Protein AF-A0A940ZT70-F1 (afdb_monomer)

Radius of gyration: 26.66 Å; Cα contacts (8 Å, |Δi|>4): 117; chains: 1; bounding box: 67×25×66 Å

Secondary structure (DSSP, 8-state):
-EE-TTT--EE-TT-SB-TTT-PBP-SBPPHHHHHHHHHHHHHHHHHHHHHHSTT---HHHHHHHHHHHHHHHHHHHHHHHTTTT--HHHHHHHHHHHHHHHHHHHHHH-HHHHHHHHHHHHTTS---THHHHHHHHHHHHHHHHHHHHHHHHHHHHHHHHHHT--

Foldseek 3Di:
DFAAPPPRDDDDPPDQADPVPRHGTDDDDDPVRVVVVVVVVVVVVVVVVLVVPLLRQDPVLLVLLVLLVVLLVLLVVLCVVCVPPDDPVRVVVSVVLSVVSNVLSCCRNCVVVVVVVVVVVCVVDDDDPVVVVVSSVVSVVSVVSSVVSSVVSVVVSVVSVVVVVD

Mean predicted aligned error: 11.22 Å

Sequence (166 aa):
MKKCIQCGAIMENENETCLECGTKLGPALTEEEVQHLKKAFLERATKVEEKADFFYVSKQDKIVSVLLLCGVVMHMLLLYTIKQVETENYRLLVYIIMIWMTVEAFNVVNPKITWKIYQMRFSLKPTEPKELHAAEIALHLRRGIAFVTLFAGGSFLIFRVLHLFI

Nearest PDB structures (foldseek):
  3lg7-assembly1_C  TM=3.821E-01  e=2.148E+00  synthetic construct

pLDDT: mean 83.66, std 11.22, range [54.47, 98.06]

Solvent-accessible surface area (backbone atoms only — not comparable to full-atom values): 9357 Å² total; per-residue (Å²): 77,22,49,29,86,88,79,61,53,76,43,58,67,88,53,59,49,32,91,89,75,68,44,72,43,56,70,67,52,51,71,66,56,50,50,52,50,50,50,55,49,50,55,50,51,50,55,51,51,52,65,65,37,89,67,53,68,50,75,64,44,53,51,52,24,51,52,25,50,52,50,36,54,51,52,51,52,49,52,67,76,44,67,84,80,61,52,72,70,56,51,51,52,51,52,52,52,36,52,52,36,48,51,40,24,47,42,50,73,36,41,67,56,51,47,51,56,51,46,67,71,44,72,85,55,89,85,54,83,72,53,62,61,51,52,56,53,52,54,55,47,49,55,50,51,41,52,52,48,44,54,53,51,50,51,52,49,51,51,55,57,54,62,71,78,107

Structure (mmCIF, N/CA/C/O backbone):
data_AF-A0A940ZT70-F1
#
_entry.id   AF-A0A940ZT70-F1
#
loop_
_atom_site.group_PDB
_atom_site.id
_atom_site.type_symbol
_atom_site.label_atom_id
_atom_site.label_alt_id
_atom_site.label_comp_id
_atom_site.label_asym_id
_atom_site.label_entity_id
_atom_site.label_seq_id
_atom_site.pdbx_PDB_ins_code
_atom_site.Cartn_x
_atom_site.Cartn_y
_atom_site.Cartn_z
_atom_site.occupancy
_atom_site.B_iso_or_equiv
_atom_site.auth_seq_id
_atom_site.auth_comp_id
_atom_site.auth_asym_id
_atom_site.auth_atom_id
_atom_site.pdbx_PDB_model_num
ATOM 1 N N . MET A 1 1 ? -33.445 -2.301 29.622 1.00 81.69 1 MET A N 1
ATOM 2 C CA . MET A 1 1 ? -33.310 -1.052 28.841 1.00 81.69 1 MET A CA 1
ATOM 3 C C . MET A 1 1 ? -34.605 -0.832 28.078 1.00 81.69 1 MET A C 1
ATOM 5 O O . MET A 1 1 ? -35.263 -1.814 27.750 1.00 81.69 1 MET A O 1
ATOM 9 N N . LYS A 1 2 ? -34.965 0.412 27.766 1.00 82.94 2 LYS A N 1
ATOM 10 C CA . LYS A 1 2 ? -36.122 0.756 26.926 1.00 82.94 2 LYS A CA 1
ATOM 11 C C . LYS A 1 2 ? -35.641 1.472 25.668 1.00 82.94 2 LYS A C 1
ATOM 13 O O . LYS A 1 2 ? -34.690 2.248 25.730 1.00 82.94 2 LYS A O 1
ATOM 18 N N . LYS A 1 3 ? -36.300 1.230 24.535 1.00 82.38 3 LYS A N 1
ATOM 19 C CA . LYS A 1 3 ? -36.050 1.949 23.279 1.00 82.38 3 LYS A CA 1
ATOM 20 C C . LYS A 1 3 ? -37.206 2.904 23.000 1.00 82.38 3 LYS A C 1
ATOM 22 O O . LYS A 1 3 ? -38.368 2.510 23.068 1.00 82.38 3 LYS A O 1
ATOM 27 N N . CYS A 1 4 ? -36.900 4.154 22.673 1.00 83.50 4 CYS A N 1
ATOM 28 C CA . CYS A 1 4 ? -37.905 5.103 22.218 1.00 83.50 4 CYS A CA 1
ATOM 29 C C . CYS A 1 4 ? -38.372 4.733 20.804 1.00 83.50 4 CYS A C 1
ATOM 31 O O . CYS A 1 4 ? -37.556 4.563 19.901 1.00 83.50 4 CYS A O 1
ATOM 33 N N . ILE A 1 5 ? -39.686 4.640 20.600 1.00 82.75 5 ILE A N 1
ATOM 34 C CA . ILE A 1 5 ? -40.280 4.312 19.295 1.00 82.75 5 ILE A CA 1
ATOM 35 C C . ILE A 1 5 ? -40.151 5.494 18.322 1.00 82.75 5 ILE A C 1
ATOM 37 O O . ILE A 1 5 ? -40.002 5.286 17.123 1.00 82.75 5 ILE A O 1
ATOM 41 N N . GLN A 1 6 ? -40.161 6.727 18.840 1.00 84.25 6 GLN A N 1
ATOM 42 C CA . GLN A 1 6 ? -40.170 7.941 18.026 1.00 84.25 6 GLN A CA 1
ATOM 43 C C . GLN A 1 6 ? -38.774 8.354 17.540 1.00 84.25 6 GLN A C 1
ATOM 45 O O . GLN A 1 6 ? -38.615 8.665 16.365 1.00 84.25 6 GLN A O 1
ATOM 50 N N . CYS A 1 7 ? -37.756 8.338 18.409 1.00 83.69 7 CYS A N 1
ATOM 51 C CA . CYS A 1 7 ? -36.391 8.749 18.040 1.00 83.69 7 CYS A CA 1
ATOM 52 C C . CYS A 1 7 ? -35.356 7.612 18.045 1.00 83.69 7 CYS A C 1
ATOM 54 O O . CYS A 1 7 ? -34.215 7.816 17.642 1.00 83.69 7 CYS A O 1
ATOM 56 N N . GLY A 1 8 ? -35.713 6.412 18.511 1.00 79.88 8 GLY A N 1
ATOM 57 C CA . GLY A 1 8 ? -34.801 5.266 18.549 1.00 79.88 8 GLY A CA 1
ATOM 58 C C . GLY A 1 8 ? -33.768 5.276 19.682 1.00 79.88 8 GLY A C 1
ATOM 59 O O . GLY A 1 8 ? -32.999 4.317 19.774 1.00 79.88 8 GLY A O 1
ATOM 60 N N . ALA A 1 9 ? -33.755 6.298 20.547 1.00 82.25 9 ALA A N 1
ATOM 61 C CA . ALA A 1 9 ? -32.842 6.385 21.689 1.00 82.25 9 ALA A CA 1
ATOM 62 C C . ALA A 1 9 ? -33.037 5.218 22.673 1.00 82.25 9 ALA A C 1
ATOM 64 O O . ALA A 1 9 ? -34.165 4.780 22.915 1.00 82.25 9 ALA A O 1
ATOM 65 N N . ILE A 1 10 ? -31.939 4.724 23.249 1.00 83.31 10 ILE A N 1
ATOM 66 C CA . ILE A 1 10 ? -31.930 3.608 24.206 1.00 83.31 10 ILE A CA 1
ATOM 67 C C . ILE A 1 10 ? -31.616 4.165 25.585 1.00 83.31 10 ILE A C 1
ATOM 69 O O . ILE A 1 10 ? -30.605 4.840 25.750 1.00 83.31 10 ILE A O 1
ATOM 73 N N . MET A 1 11 ? -32.470 3.875 26.563 1.00 83.19 11 MET A N 1
ATOM 74 C CA . MET A 1 11 ? -32.336 4.398 27.920 1.00 83.19 11 MET A CA 1
ATOM 75 C C . MET A 1 11 ? -32.532 3.321 28.985 1.00 83.19 11 MET A C 1
ATOM 77 O O . MET A 1 11 ? -33.002 2.208 28.713 1.00 83.19 11 MET A O 1
ATOM 81 N N . GLU A 1 12 ? -32.141 3.649 30.212 1.00 81.56 12 GLU A N 1
ATOM 82 C CA . GLU A 1 12 ? -32.331 2.779 31.367 1.00 81.56 12 GLU A CA 1
ATOM 83 C C . GLU A 1 12 ? -33.817 2.557 31.665 1.00 81.56 12 GLU A C 1
ATOM 85 O O . GLU A 1 12 ? -34.685 3.344 31.284 1.00 81.56 12 GLU A O 1
ATOM 90 N N . ASN A 1 13 ? -34.125 1.427 32.307 1.00 78.06 13 ASN A N 1
ATOM 91 C CA . ASN A 1 13 ? -35.511 1.035 32.578 1.00 78.06 13 ASN A CA 1
ATOM 92 C C . ASN A 1 13 ? -36.230 1.997 33.530 1.00 78.06 13 ASN A C 1
ATOM 94 O O . ASN A 1 13 ? -37.459 2.060 33.489 1.00 78.06 13 ASN A O 1
ATOM 98 N N . GLU A 1 14 ? -35.471 2.729 34.342 1.00 81.56 14 GLU A N 1
ATOM 99 C CA . GLU A 1 14 ? -35.966 3.700 35.319 1.00 81.56 14 GLU A CA 1
ATOM 100 C C . GLU A 1 14 ? -36.620 4.914 34.648 1.00 81.56 14 GLU A C 1
ATOM 102 O O . GLU A 1 14 ? -37.524 5.522 35.212 1.00 81.56 14 GLU A O 1
ATOM 107 N N . ASN A 1 15 ? -36.253 5.213 33.399 1.00 80.19 15 ASN A N 1
ATOM 108 C CA . ASN A 1 15 ? -36.842 6.326 32.670 1.00 80.19 15 ASN A CA 1
ATOM 109 C C . ASN A 1 15 ? -38.240 5.962 32.142 1.00 80.19 15 ASN A C 1
ATOM 111 O O . ASN A 1 15 ? -38.455 4.918 31.509 1.00 80.19 15 ASN A O 1
ATOM 115 N N . GLU A 1 16 ? -39.205 6.853 32.376 1.00 82.81 16 GLU A N 1
ATOM 116 C CA . GLU A 1 16 ? -40.568 6.756 31.834 1.00 82.81 16 GLU A CA 1
ATOM 117 C C . GLU A 1 16 ? -40.750 7.553 30.539 1.00 82.81 16 GLU A C 1
ATOM 119 O O . GLU A 1 16 ? -41.582 7.204 29.699 1.00 82.81 16 GLU A O 1
ATOM 124 N N . THR A 1 17 ? -39.947 8.595 30.343 1.00 85.44 17 THR A N 1
ATOM 125 C CA . THR A 1 17 ? -39.957 9.472 29.169 1.00 85.44 17 THR A CA 1
ATOM 126 C C . THR A 1 17 ? -38.588 9.502 28.509 1.00 85.44 17 THR A C 1
ATOM 128 O O . THR A 1 17 ? -37.560 9.282 29.144 1.00 85.44 17 THR A O 1
ATOM 131 N N . CYS A 1 18 ? -38.568 9.730 27.198 1.00 85.00 18 CYS A N 1
ATOM 132 C CA . CYS A 1 18 ? -37.350 9.864 26.421 1.00 85.00 18 CYS A CA 1
ATOM 133 C C . CYS A 1 18 ? -36.673 11.211 26.704 1.00 85.00 18 CYS A C 1
ATOM 135 O O . CYS A 1 18 ? -37.299 12.244 26.494 1.00 85.00 18 CYS A O 1
ATOM 137 N N . LEU A 1 19 ? -35.398 11.214 27.108 1.00 85.94 19 LEU A N 1
ATOM 138 C CA . LEU A 1 19 ? -34.645 12.442 27.393 1.00 85.94 19 LEU A CA 1
ATOM 139 C C . LEU A 1 19 ? -34.371 13.261 26.120 1.00 85.94 19 LEU A C 1
ATOM 141 O O . LEU A 1 19 ? -34.234 14.473 26.195 1.00 85.94 19 LEU A O 1
ATOM 145 N N . GLU A 1 20 ? -34.346 12.606 24.956 1.00 85.12 20 GLU A N 1
ATOM 146 C CA . GLU A 1 20 ? -34.069 13.241 23.658 1.00 85.12 20 GLU A CA 1
ATOM 147 C C . GLU A 1 20 ? -35.306 13.909 23.038 1.00 85.12 20 GLU A C 1
ATOM 149 O O . GLU A 1 20 ? -35.209 14.965 22.425 1.00 85.12 20 GLU A O 1
ATOM 154 N N . CYS A 1 21 ? -36.486 13.290 23.155 1.00 87.50 21 CYS A N 1
ATOM 155 C CA . CYS A 1 21 ? -37.692 13.743 22.442 1.00 87.50 21 CYS A CA 1
ATOM 156 C C . CYS A 1 21 ? -38.937 13.898 23.327 1.00 87.50 21 CYS A C 1
ATOM 158 O O . CYS A 1 21 ? -40.035 14.100 22.813 1.00 87.50 21 CYS A O 1
ATOM 160 N N . GLY A 1 22 ? -38.808 13.733 24.646 1.00 84.12 22 GLY A N 1
ATOM 161 C CA . GLY A 1 22 ? -39.896 13.877 25.622 1.00 84.12 22 GLY A CA 1
ATOM 162 C C . GLY A 1 22 ? -40.999 12.813 25.545 1.00 84.12 22 GLY A C 1
ATOM 163 O O . GLY A 1 22 ? -41.924 12.820 26.351 1.00 84.12 22 GLY A O 1
ATOM 164 N N . THR A 1 23 ? -40.922 11.881 24.594 1.00 89.12 23 THR A N 1
ATOM 165 C CA . THR A 1 23 ? -41.980 10.893 24.334 1.00 89.12 23 THR A CA 1
ATOM 166 C C . THR A 1 23 ? -41.971 9.780 25.377 1.00 89.12 23 THR A C 1
ATOM 168 O O . THR A 1 23 ? -40.901 9.326 25.784 1.00 89.12 23 THR A O 1
ATOM 171 N N . LYS A 1 24 ? -43.147 9.294 25.792 1.00 85.62 24 LYS A N 1
ATOM 172 C CA . LYS A 1 24 ? -43.262 8.186 26.752 1.00 85.62 24 LYS A CA 1
ATOM 173 C C . LYS A 1 24 ? -42.586 6.922 26.205 1.00 85.62 24 LYS A C 1
ATOM 175 O O . LYS A 1 24 ? -42.818 6.528 25.062 1.00 85.62 24 LYS A O 1
ATOM 180 N N . LEU A 1 25 ? -41.719 6.311 27.006 1.00 82.81 25 LEU A N 1
ATOM 181 C CA . LEU A 1 25 ? -40.998 5.099 26.629 1.00 82.81 25 LEU A CA 1
ATOM 182 C C . LEU A 1 25 ? -41.943 3.893 26.641 1.00 82.81 25 LEU A C 1
ATOM 184 O O . LEU A 1 25 ? -42.812 3.773 27.505 1.00 82.81 25 LEU A O 1
ATOM 188 N N . GLY A 1 26 ? -41.754 3.003 25.666 1.00 79.75 26 GLY A N 1
ATOM 189 C CA . GLY A 1 26 ? -42.489 1.745 25.563 1.00 79.75 26 GLY A CA 1
ATOM 190 C C . GLY A 1 26 ? -42.063 0.705 26.612 1.00 79.75 26 GLY A C 1
ATOM 191 O O . GLY A 1 26 ? -41.311 1.021 27.543 1.00 79.75 26 GLY A O 1
ATOM 192 N N . PRO A 1 27 ? -42.531 -0.548 26.472 1.00 81.25 27 PRO A N 1
ATOM 193 C CA . PRO A 1 27 ? -42.137 -1.634 27.363 1.00 81.25 27 PRO A CA 1
ATOM 194 C C . PRO A 1 27 ? -40.618 -1.858 27.352 1.00 81.25 27 PRO A C 1
ATOM 196 O O . PRO A 1 27 ? -39.915 -1.485 26.408 1.00 81.25 27 PRO A O 1
ATOM 199 N N . ALA A 1 28 ? -40.111 -2.460 28.431 1.00 81.81 28 ALA A N 1
ATOM 200 C CA . ALA A 1 28 ? -38.716 -2.875 28.498 1.00 81.81 28 ALA A CA 1
ATOM 201 C C . ALA A 1 28 ? -38.399 -3.830 27.339 1.00 81.81 28 ALA A C 1
ATOM 203 O O . ALA A 1 28 ? -39.199 -4.710 27.024 1.00 81.81 28 ALA A O 1
ATOM 204 N N . LEU A 1 29 ? -37.232 -3.635 26.723 1.00 82.25 29 LEU A N 1
ATOM 205 C CA . LEU A 1 29 ? -36.691 -4.563 25.735 1.00 82.25 29 LEU A CA 1
ATOM 206 C C . LEU A 1 29 ? -36.579 -5.952 26.363 1.00 82.25 29 LEU A C 1
ATOM 208 O O . LEU A 1 29 ? -36.210 -6.081 27.536 1.00 82.25 29 LEU A O 1
ATOM 212 N N . THR A 1 30 ? -36.862 -6.974 25.564 1.00 85.00 30 THR A N 1
ATOM 213 C CA . THR A 1 30 ? -36.631 -8.364 25.958 1.00 85.00 30 THR A CA 1
ATOM 214 C C . THR A 1 30 ? -35.137 -8.618 26.165 1.00 85.00 30 THR A C 1
ATOM 216 O O . THR A 1 30 ? -34.283 -7.927 25.599 1.00 85.00 30 THR A O 1
ATOM 219 N N . GLU A 1 31 ? -34.799 -9.623 26.972 1.00 82.06 31 GLU A N 1
ATOM 220 C CA . GLU A 1 31 ? -33.398 -9.961 27.245 1.00 82.06 31 GLU A CA 1
ATOM 221 C C . GLU A 1 31 ? -32.637 -10.312 25.951 1.00 82.06 31 GLU A C 1
ATOM 223 O O . GLU A 1 31 ? -31.485 -9.915 25.774 1.00 82.06 31 GLU A O 1
ATOM 228 N N . GLU A 1 32 ? -33.306 -10.962 24.993 1.00 82.44 32 GLU A N 1
ATOM 229 C CA . GLU A 1 32 ? -32.750 -11.270 23.670 1.00 82.44 32 GLU A CA 1
ATOM 230 C C . GLU A 1 32 ? -32.420 -10.005 22.864 1.00 82.44 32 GLU A C 1
ATOM 232 O O . GLU A 1 32 ? -31.323 -9.886 22.309 1.00 82.44 32 GLU A O 1
ATOM 237 N N . GLU A 1 33 ? -33.321 -9.018 22.839 1.00 81.31 33 GLU A N 1
ATOM 238 C CA . GLU A 1 33 ? -33.091 -7.744 22.151 1.00 81.31 33 GLU A CA 1
ATOM 239 C C . GLU A 1 33 ? -31.960 -6.945 22.805 1.00 81.31 33 GLU A C 1
ATOM 241 O O . GLU A 1 33 ? -31.123 -6.369 22.105 1.00 81.31 33 GLU A O 1
ATOM 246 N N . VAL A 1 34 ? -31.888 -6.938 24.141 1.00 82.62 34 VAL A N 1
ATOM 247 C CA . VAL A 1 34 ? -30.793 -6.297 24.882 1.00 82.62 34 V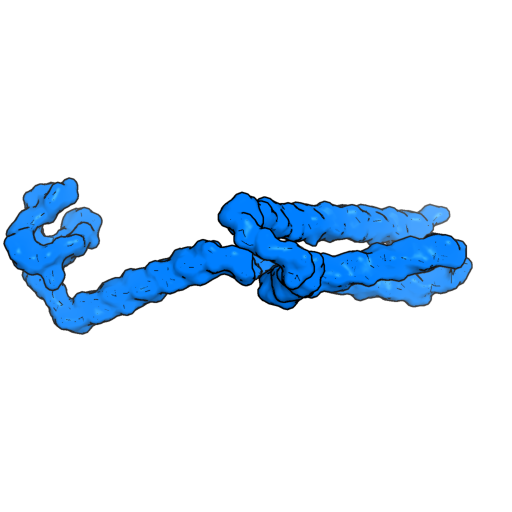AL A CA 1
ATOM 248 C C . VAL A 1 34 ? -29.457 -6.954 24.542 1.00 82.62 34 VAL A C 1
ATOM 250 O O . VAL A 1 34 ? -28.477 -6.250 24.284 1.00 82.62 34 VAL A O 1
ATOM 253 N N . GLN A 1 35 ? -29.396 -8.286 24.498 1.00 84.50 35 GLN A N 1
ATOM 254 C CA . GLN A 1 35 ? -28.173 -9.002 24.136 1.00 84.50 35 GLN A CA 1
ATOM 255 C C . GLN A 1 35 ? -27.756 -8.755 22.687 1.00 84.50 35 GLN A C 1
ATOM 257 O O . GLN A 1 35 ? -26.575 -8.514 22.428 1.00 84.50 35 GLN A O 1
ATOM 262 N N . HIS A 1 36 ? -28.700 -8.773 21.743 1.00 86.06 36 HIS A N 1
ATOM 263 C CA . HIS A 1 36 ? -28.419 -8.470 20.341 1.00 86.06 36 HIS A CA 1
ATOM 264 C C . HIS A 1 36 ? -27.854 -7.053 20.183 1.00 86.06 36 HIS A C 1
ATOM 266 O O . HIS A 1 36 ? -26.865 -6.830 19.482 1.00 86.06 36 HIS A O 1
ATOM 272 N N . LEU A 1 37 ? -28.443 -6.090 20.889 1.00 83.38 37 LEU A N 1
ATOM 273 C CA . LEU A 1 37 ? -28.054 -4.692 20.801 1.00 83.38 37 LEU A CA 1
ATOM 274 C C . LEU A 1 37 ? -26.693 -4.430 21.459 1.00 83.38 37 LEU A C 1
ATOM 276 O O . LEU A 1 37 ? -25.870 -3.722 20.880 1.00 83.38 37 LEU A O 1
ATOM 280 N N . LYS A 1 38 ? -26.409 -5.075 22.599 1.00 84.00 38 LYS A N 1
ATOM 281 C CA . LYS A 1 38 ? -25.071 -5.087 23.208 1.00 84.00 38 LYS A CA 1
ATOM 282 C C . LYS A 1 38 ? -24.031 -5.687 22.267 1.00 84.00 38 LYS A C 1
ATOM 284 O O . LYS A 1 38 ? -22.994 -5.065 22.077 1.00 84.00 38 LYS A O 1
ATOM 289 N N . LYS A 1 39 ? -24.306 -6.843 21.647 1.00 86.25 39 LYS A N 1
ATOM 290 C CA . LYS A 1 39 ? -23.392 -7.471 20.673 1.00 86.25 39 LYS A CA 1
ATOM 291 C C . LYS A 1 39 ? -23.098 -6.543 19.496 1.00 86.25 39 LYS A C 1
ATOM 293 O O . LYS A 1 39 ? -21.934 -6.345 19.172 1.00 86.25 39 LYS A O 1
ATOM 298 N N . ALA A 1 40 ? -24.123 -5.924 18.912 1.00 83.62 40 ALA A N 1
ATOM 299 C CA . ALA A 1 40 ? -23.955 -4.983 17.806 1.00 83.62 40 ALA A CA 1
ATOM 300 C C . ALA A 1 40 ? -23.148 -3.733 18.206 1.00 83.62 40 ALA A C 1
ATOM 302 O O . ALA A 1 40 ? -22.340 -3.238 17.418 1.00 83.62 40 ALA A O 1
ATOM 303 N N . PHE A 1 41 ? -23.347 -3.221 19.426 1.00 83.25 41 PHE A N 1
ATOM 304 C CA . PHE A 1 41 ? -22.552 -2.115 19.963 1.00 83.25 41 PHE A CA 1
ATOM 305 C C . PHE A 1 41 ? -21.095 -2.514 20.171 1.00 83.25 41 PHE A C 1
ATOM 307 O O . PHE A 1 41 ? -20.207 -1.785 19.742 1.00 83.25 41 PHE A O 1
ATOM 314 N N . LEU A 1 42 ? -20.858 -3.679 20.776 1.00 83.94 42 LEU A N 1
ATOM 315 C CA . LEU A 1 42 ? -19.518 -4.206 21.014 1.00 83.94 42 LEU A CA 1
ATOM 316 C C . LEU A 1 42 ? -18.784 -4.434 19.693 1.00 83.94 42 LEU A C 1
ATOM 318 O O . LEU A 1 42 ? -17.646 -4.016 19.558 1.00 83.94 42 LEU A O 1
ATOM 322 N N . GLU A 1 43 ? -19.454 -4.998 18.687 1.00 86.31 43 GLU A N 1
ATOM 323 C CA . GLU A 1 43 ? -18.882 -5.210 17.354 1.00 86.31 43 GLU A CA 1
ATOM 324 C C . GLU A 1 43 ? -18.558 -3.891 16.632 1.00 86.31 43 GLU A C 1
ATOM 326 O O . GLU A 1 43 ? -17.581 -3.795 15.888 1.00 86.31 43 GLU A O 1
ATOM 331 N N . ARG A 1 44 ? -19.364 -2.840 16.827 1.00 78.75 44 ARG A N 1
ATOM 332 C CA . ARG A 1 44 ? -19.028 -1.505 16.308 1.00 78.75 44 ARG A CA 1
ATOM 333 C C . ARG A 1 44 ? -17.872 -0.877 17.070 1.00 78.75 44 ARG A C 1
ATOM 335 O O . ARG A 1 44 ? -17.003 -0.296 16.428 1.00 78.75 44 ARG A O 1
ATOM 342 N N . ALA A 1 45 ? -17.865 -0.988 18.395 1.00 73.94 45 ALA A N 1
ATOM 343 C CA . ALA A 1 45 ? -16.805 -0.461 19.241 1.00 73.94 45 ALA A CA 1
ATOM 344 C C . ALA A 1 45 ? -15.463 -1.113 18.890 1.00 73.94 45 ALA A C 1
ATOM 346 O O . ALA A 1 45 ? -14.511 -0.395 18.604 1.00 73.94 45 ALA A O 1
ATOM 347 N N . THR A 1 46 ? -15.421 -2.442 18.759 1.00 75.56 46 THR A N 1
ATOM 348 C CA . THR A 1 46 ? -14.211 -3.167 18.347 1.00 75.56 46 THR A CA 1
ATOM 349 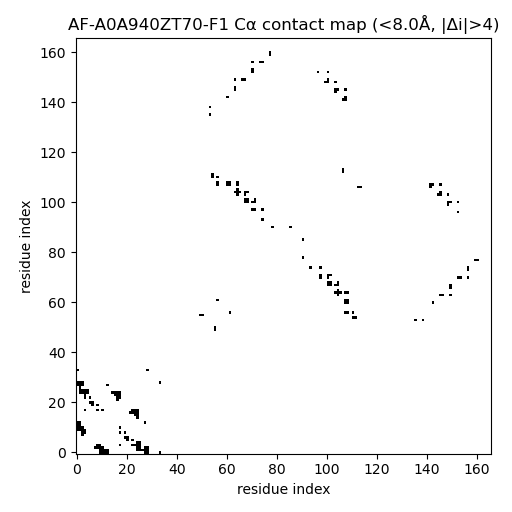C C . THR A 1 46 ? -13.772 -2.798 16.933 1.00 75.56 46 THR A C 1
ATOM 351 O O . THR A 1 46 ? -12.587 -2.600 16.707 1.00 75.56 46 THR A O 1
ATOM 354 N N . LYS A 1 47 ? -14.694 -2.611 15.976 1.00 73.00 47 LYS A N 1
ATOM 355 C CA . LYS A 1 47 ? -14.341 -2.125 14.624 1.00 73.00 47 LYS A CA 1
ATOM 356 C C . LYS A 1 47 ? -13.781 -0.703 14.614 1.00 73.00 47 LYS A C 1
ATOM 358 O O . LYS A 1 47 ? -13.011 -0.366 13.715 1.00 73.00 47 LYS A O 1
ATOM 363 N N . VAL A 1 48 ? -14.221 0.164 15.525 1.00 70.12 48 VAL A N 1
ATOM 364 C CA . VAL A 1 48 ? -13.686 1.528 15.659 1.00 70.12 48 VAL A CA 1
ATOM 365 C C . VAL A 1 48 ? -12.316 1.487 16.325 1.00 70.12 48 VAL A C 1
ATOM 367 O O . VAL A 1 48 ? -11.396 2.123 15.825 1.00 70.12 48 VAL A O 1
ATOM 370 N N . GLU A 1 49 ? -12.166 0.690 17.379 1.00 70.25 49 GLU A N 1
ATOM 371 C CA . GLU A 1 49 ? -10.897 0.460 18.070 1.00 70.25 49 GLU A CA 1
ATOM 372 C C . GLU A 1 49 ? -9.844 -0.146 17.131 1.00 70.25 49 GLU A C 1
ATOM 374 O O . GLU A 1 49 ? -8.731 0.358 17.041 1.00 70.25 49 GLU A O 1
ATOM 379 N N . GLU A 1 50 ? -10.214 -1.140 16.323 1.00 68.56 50 GLU A N 1
ATOM 380 C CA . GLU A 1 50 ? -9.327 -1.756 15.330 1.00 68.56 50 GLU A CA 1
ATOM 381 C C . GLU A 1 50 ? -8.914 -0.771 14.226 1.00 68.56 50 GLU A C 1
ATOM 383 O O . GLU A 1 50 ? -7.795 -0.828 13.727 1.00 68.56 50 GLU A O 1
ATOM 388 N N . LYS A 1 51 ? -9.788 0.167 13.842 1.00 60.16 51 LYS A N 1
ATOM 389 C CA . LYS A 1 51 ? -9.439 1.244 12.898 1.00 60.16 51 LYS A CA 1
ATOM 390 C C . LYS A 1 51 ? -8.592 2.346 13.530 1.00 60.16 51 LYS A C 1
ATOM 392 O O . LYS A 1 51 ? -7.911 3.057 12.793 1.00 60.16 51 LYS A O 1
ATOM 397 N N . ALA A 1 52 ? -8.680 2.507 14.847 1.00 59.25 52 ALA A N 1
ATOM 398 C CA . ALA A 1 52 ? -7.838 3.400 15.628 1.00 59.25 52 ALA A CA 1
ATOM 399 C C . ALA A 1 52 ? -6.473 2.767 15.955 1.00 59.25 52 ALA A C 1
ATOM 401 O O . ALA A 1 52 ? -5.564 3.487 16.361 1.00 59.25 52 ALA A O 1
ATOM 402 N N . ASP A 1 53 ? -6.300 1.454 15.740 1.00 71.31 53 ASP A N 1
ATOM 403 C CA . ASP A 1 53 ? -4.995 0.799 15.827 1.00 71.31 53 ASP A CA 1
ATOM 404 C C . ASP A 1 53 ? -4.037 1.427 14.802 1.00 71.31 53 ASP A C 1
ATOM 406 O O . ASP A 1 53 ? -4.281 1.450 13.591 1.00 71.31 53 ASP A O 1
ATOM 410 N N . PHE A 1 54 ? -2.900 1.903 15.303 1.00 66.69 54 PHE A N 1
ATOM 411 C CA . PHE A 1 54 ? -1.804 2.475 14.527 1.00 66.69 54 PHE A CA 1
ATOM 412 C C . PHE A 1 54 ? -1.331 1.559 13.390 1.00 66.69 54 PHE A C 1
ATOM 414 O O . PHE A 1 54 ? -0.837 2.034 12.367 1.00 66.69 54 PHE A O 1
ATOM 421 N N . PHE A 1 55 ? -1.504 0.244 13.528 1.00 78.19 55 PHE A N 1
ATOM 422 C CA . PHE A 1 55 ? -1.108 -0.735 12.517 1.00 78.19 55 PHE A CA 1
ATOM 423 C C . PHE A 1 55 ? -2.249 -1.178 11.593 1.00 78.19 55 PHE A C 1
ATOM 425 O O . PHE A 1 55 ? -2.089 -2.152 10.850 1.00 78.19 55 PHE A O 1
ATOM 432 N N . TYR A 1 56 ? -3.379 -0.469 11.597 1.00 82.69 56 TYR A N 1
ATOM 433 C CA . TYR A 1 56 ? -4.505 -0.765 10.722 1.00 82.69 56 TYR A CA 1
ATOM 434 C C . TYR A 1 56 ? -4.134 -0.610 9.237 1.00 82.69 56 TYR A C 1
ATOM 436 O O . TYR A 1 56 ? -3.702 0.449 8.765 1.00 82.69 56 TYR A O 1
ATOM 444 N N . VAL A 1 57 ? -4.352 -1.681 8.471 1.00 87.81 57 VAL A N 1
ATOM 445 C CA . VAL A 1 57 ? -4.151 -1.713 7.017 1.00 87.81 57 VAL A CA 1
ATOM 446 C C . VAL A 1 57 ? -5.499 -1.515 6.335 1.00 87.81 57 VAL A C 1
ATOM 448 O O . VAL A 1 57 ? -6.362 -2.398 6.348 1.00 87.81 57 VAL A O 1
ATOM 451 N N . SER A 1 58 ? -5.681 -0.354 5.709 1.00 89.31 58 SER A N 1
ATOM 452 C CA . SER A 1 58 ? -6.927 -0.025 5.021 1.00 89.31 58 SER A CA 1
ATOM 453 C C . SER A 1 58 ? -7.103 -0.838 3.729 1.00 89.31 58 SER A C 1
ATOM 455 O O . SER A 1 58 ? -6.164 -1.424 3.188 1.00 89.31 58 SER A O 1
ATOM 457 N N . LYS A 1 59 ? -8.323 -0.865 3.174 1.00 91.88 59 LYS A N 1
ATOM 458 C CA . LYS A 1 59 ? -8.552 -1.466 1.845 1.00 91.88 59 LYS A CA 1
ATOM 459 C C . LYS A 1 59 ? -7.744 -0.755 0.752 1.00 91.88 59 LYS A C 1
ATOM 461 O O . LYS A 1 59 ? -7.259 -1.417 -0.157 1.00 91.88 59 LYS A O 1
ATOM 466 N N . GLN A 1 60 ? -7.580 0.564 0.863 1.00 92.12 60 GLN A N 1
ATOM 467 C CA . GLN A 1 60 ? -6.777 1.358 -0.069 1.00 92.12 60 GLN A CA 1
ATOM 468 C C . GLN A 1 60 ? -5.301 0.959 -0.008 1.00 92.12 60 GLN A C 1
ATOM 470 O O . GLN A 1 60 ? -4.703 0.731 -1.051 1.00 92.12 60 GLN A O 1
ATOM 475 N N . ASP A 1 61 ? -4.753 0.767 1.195 1.00 91.19 61 ASP A N 1
ATOM 476 C CA . ASP A 1 61 ? -3.378 0.287 1.397 1.00 91.19 61 ASP A CA 1
ATOM 477 C C . ASP A 1 61 ? -3.143 -1.058 0.681 1.00 91.19 61 ASP A C 1
ATOM 479 O O . ASP A 1 61 ? -2.148 -1.245 -0.019 1.00 91.19 61 ASP A O 1
ATOM 483 N N . LYS A 1 62 ? -4.105 -1.988 0.781 1.00 94.88 62 LYS A N 1
ATOM 484 C CA . LYS A 1 62 ? -4.039 -3.278 0.072 1.00 94.88 62 LYS A CA 1
ATOM 485 C C . LYS A 1 62 ? -4.038 -3.099 -1.446 1.00 94.88 62 LYS A C 1
ATOM 487 O O . LYS A 1 62 ? -3.241 -3.739 -2.123 1.00 94.88 62 LYS A O 1
ATOM 492 N N . ILE A 1 63 ? -4.897 -2.223 -1.974 1.00 96.56 63 ILE A N 1
ATOM 493 C CA . ILE A 1 63 ? -4.954 -1.921 -3.413 1.00 96.56 63 ILE A CA 1
ATOM 494 C C . ILE A 1 63 ? -3.625 -1.327 -3.888 1.00 96.56 63 ILE A C 1
ATOM 496 O O . ILE A 1 63 ? -3.084 -1.794 -4.884 1.00 96.56 63 ILE A O 1
ATOM 500 N N . VAL A 1 64 ? -3.070 -0.352 -3.163 1.00 96.12 64 VAL A N 1
ATOM 501 C CA . VAL A 1 64 ? -1.7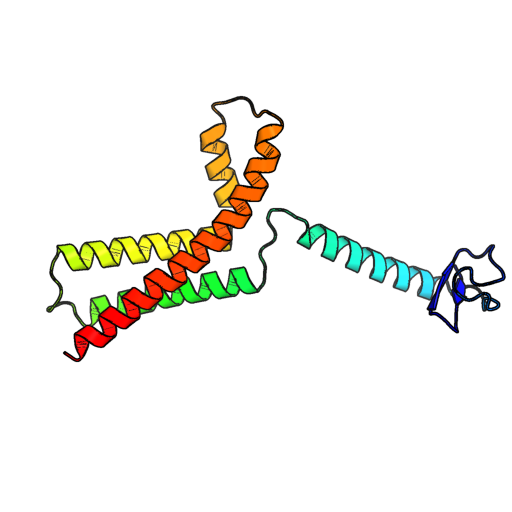75 0.267 -3.494 1.00 96.12 64 VAL A CA 1
ATOM 502 C C . VAL A 1 64 ? -0.664 -0.781 -3.532 1.00 96.12 64 VAL A C 1
ATOM 504 O O . VAL A 1 64 ? 0.102 -0.812 -4.489 1.00 96.12 64 VAL A O 1
ATOM 507 N N . SER A 1 65 ? -0.608 -1.682 -2.548 1.00 96.25 65 SER A N 1
ATOM 508 C CA . SER A 1 65 ? 0.373 -2.774 -2.533 1.00 96.25 65 SER A CA 1
ATOM 509 C C . SER A 1 65 ? 0.231 -3.704 -3.744 1.00 96.25 65 SER A C 1
ATOM 511 O O . SER A 1 65 ? 1.223 -4.002 -4.408 1.00 96.25 65 SER A O 1
ATOM 513 N N . VAL A 1 66 ? -0.998 -4.098 -4.102 1.00 97.88 66 VAL A N 1
ATOM 514 C CA . VAL A 1 66 ? -1.241 -4.910 -5.307 1.00 97.88 66 VAL A CA 1
ATOM 515 C C . VAL A 1 66 ? -0.798 -4.171 -6.570 1.00 97.88 66 VAL A C 1
ATOM 517 O O . VAL A 1 66 ? -0.111 -4.757 -7.400 1.00 97.88 66 VAL A O 1
ATOM 520 N N . LEU A 1 67 ? -1.130 -2.885 -6.707 1.00 97.69 67 LEU A N 1
ATOM 521 C CA . LEU A 1 67 ? -0.730 -2.081 -7.864 1.00 97.69 67 LEU A CA 1
ATOM 522 C C . LEU A 1 67 ? 0.794 -1.949 -7.981 1.00 97.69 67 LEU A C 1
ATOM 524 O O . LEU A 1 67 ? 1.327 -2.054 -9.085 1.00 97.69 67 LEU A O 1
ATOM 528 N N . LEU A 1 68 ? 1.502 -1.776 -6.861 1.00 97.75 68 LEU A N 1
ATOM 529 C CA . LEU A 1 68 ? 2.966 -1.770 -6.835 1.00 97.75 68 LEU A CA 1
ATOM 530 C C . LEU A 1 68 ? 3.535 -3.106 -7.335 1.00 97.75 68 LEU A C 1
ATOM 532 O O . LEU A 1 68 ? 4.409 -3.108 -8.201 1.00 97.75 68 LEU A O 1
ATOM 536 N N . LEU A 1 69 ? 3.009 -4.241 -6.862 1.00 98.00 69 LEU A N 1
ATOM 537 C CA . LEU A 1 69 ? 3.445 -5.568 -7.313 1.00 98.00 69 LEU A CA 1
ATOM 538 C C . LEU A 1 69 ? 3.128 -5.816 -8.794 1.00 98.00 69 LEU A C 1
ATOM 540 O O . LEU A 1 69 ? 3.972 -6.341 -9.520 1.00 98.00 69 LEU A O 1
ATOM 544 N N . CYS A 1 70 ? 1.958 -5.390 -9.276 1.00 98.06 70 CYS A N 1
ATOM 545 C CA . CYS A 1 70 ? 1.639 -5.417 -10.703 1.00 98.06 70 CYS A CA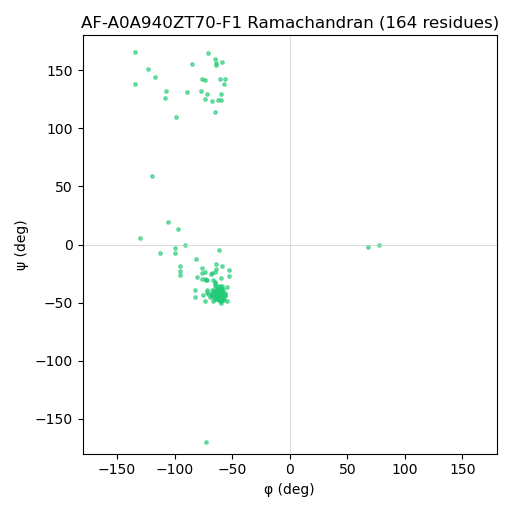 1
ATOM 546 C C . CYS A 1 70 ? 2.646 -4.590 -11.514 1.00 98.06 70 CYS A C 1
ATOM 548 O O . CYS A 1 70 ? 3.109 -5.048 -12.556 1.00 98.06 70 CYS A O 1
ATOM 550 N N . GLY A 1 71 ? 3.036 -3.410 -11.022 1.00 96.69 71 GLY A N 1
ATOM 551 C CA . GLY A 1 71 ? 4.070 -2.581 -11.643 1.00 96.69 71 GLY A CA 1
ATOM 552 C C . GLY A 1 71 ? 5.432 -3.277 -11.719 1.00 96.69 71 GLY A C 1
ATOM 553 O O . GLY A 1 71 ? 6.079 -3.233 -12.763 1.00 96.69 71 GLY A O 1
ATOM 554 N N . VAL A 1 72 ? 5.837 -3.995 -10.665 1.00 97.81 72 VAL A N 1
ATOM 555 C CA . VAL A 1 72 ? 7.063 -4.818 -10.664 1.00 97.81 72 VAL A CA 1
ATOM 556 C C . VAL A 1 72 ? 6.998 -5.904 -11.740 1.00 97.81 72 VAL A C 1
ATOM 558 O O . VAL A 1 72 ? 7.935 -6.047 -12.524 1.00 97.81 72 VAL A O 1
ATOM 561 N N . VAL A 1 73 ? 5.881 -6.634 -11.829 1.00 97.75 73 VAL A N 1
ATOM 562 C CA . VAL A 1 73 ? 5.687 -7.666 -12.862 1.00 97.75 73 VAL A CA 1
ATOM 563 C C . VAL A 1 73 ? 5.762 -7.056 -14.263 1.00 97.75 73 VAL A C 1
ATOM 565 O O . VAL A 1 73 ? 6.459 -7.592 -15.121 1.00 97.75 73 VAL A O 1
ATOM 568 N N . MET A 1 74 ? 5.124 -5.906 -14.491 1.00 96.38 74 MET A N 1
ATOM 569 C CA . MET A 1 74 ? 5.184 -5.212 -15.782 1.00 96.38 74 MET A CA 1
ATOM 570 C C . MET A 1 74 ? 6.605 -4.753 -16.130 1.00 96.38 74 MET A C 1
ATOM 572 O O . MET A 1 74 ? 7.052 -4.942 -17.260 1.00 96.38 74 MET A O 1
ATOM 576 N N . HIS A 1 75 ? 7.359 -4.214 -15.168 1.00 94.94 75 HIS A N 1
ATOM 577 C CA . HIS A 1 75 ? 8.762 -3.860 -15.386 1.00 94.94 75 HIS A CA 1
ATOM 578 C C . HIS A 1 75 ? 9.635 -5.072 -15.721 1.00 94.94 75 HIS A C 1
ATOM 580 O O . HIS A 1 75 ? 10.509 -4.945 -16.585 1.00 94.94 75 HIS A O 1
ATOM 586 N N . MET A 1 76 ? 9.393 -6.225 -15.086 1.00 94.56 76 MET A N 1
ATOM 587 C CA . MET A 1 76 ? 10.077 -7.479 -15.411 1.00 94.56 76 MET A CA 1
ATOM 588 C C . MET A 1 76 ? 9.742 -7.968 -16.821 1.00 94.56 76 MET A C 1
ATOM 590 O O . MET A 1 76 ? 10.650 -8.344 -17.561 1.00 94.56 76 MET A O 1
ATOM 594 N N . LEU A 1 77 ? 8.467 -7.923 -17.220 1.00 93.69 77 LEU A N 1
ATOM 595 C CA . LEU A 1 77 ? 8.050 -8.290 -18.575 1.00 93.69 77 LEU A CA 1
ATOM 596 C C . LEU A 1 77 ? 8.731 -7.402 -19.624 1.00 93.69 77 LEU A C 1
ATOM 598 O O . LEU A 1 77 ? 9.285 -7.924 -20.587 1.00 93.69 77 LEU A O 1
ATOM 602 N N . LEU A 1 78 ? 8.787 -6.086 -19.393 1.00 92.00 78 LEU A N 1
ATOM 603 C CA . LEU A 1 78 ? 9.496 -5.160 -20.282 1.00 92.00 78 LEU A CA 1
ATOM 604 C C . LEU A 1 78 ? 11.004 -5.439 -20.331 1.00 92.00 78 LEU A C 1
ATOM 606 O O . LEU A 1 78 ? 11.599 -5.429 -21.402 1.00 92.00 78 LEU A O 1
ATOM 610 N N . LEU A 1 79 ? 11.652 -5.732 -19.198 1.00 90.88 79 LEU A N 1
ATOM 611 C CA . LEU A 1 79 ? 13.069 -6.124 -19.206 1.00 90.88 79 LEU A CA 1
ATOM 612 C C . LEU A 1 79 ? 13.319 -7.387 -20.041 1.00 90.88 79 LEU A C 1
ATOM 614 O O . LEU A 1 79 ? 14.343 -7.489 -20.717 1.00 90.88 79 LEU A O 1
ATOM 618 N N . TYR A 1 80 ? 12.388 -8.341 -20.001 1.00 88.81 80 TYR A N 1
ATOM 619 C CA . TYR A 1 80 ? 12.481 -9.567 -20.783 1.00 88.81 80 TYR A CA 1
ATOM 620 C C . TYR A 1 80 ? 12.329 -9.300 -22.287 1.00 88.81 80 TYR A C 1
ATOM 622 O O . TYR A 1 80 ? 13.112 -9.825 -23.078 1.00 88.81 80 TYR A O 1
ATOM 630 N N . THR A 1 81 ? 11.377 -8.451 -22.689 1.00 86.12 81 THR A N 1
ATOM 631 C CA . THR A 1 81 ? 11.111 -8.160 -24.107 1.00 86.12 81 THR A CA 1
ATOM 632 C C . THR A 1 81 ? 12.139 -7.220 -24.745 1.00 86.12 81 THR A C 1
ATOM 634 O O . THR A 1 81 ? 12.397 -7.335 -25.938 1.00 86.12 81 THR A O 1
ATOM 637 N N . ILE A 1 82 ? 12.758 -6.312 -23.978 1.00 81.94 82 ILE A N 1
ATOM 638 C CA . ILE A 1 82 ? 13.611 -5.214 -24.493 1.00 81.94 82 ILE A CA 1
ATOM 639 C C . ILE A 1 82 ? 15.109 -5.481 -24.253 1.00 81.94 82 ILE A C 1
ATOM 641 O O . ILE A 1 82 ? 15.944 -4.578 -24.286 1.00 81.94 82 ILE A O 1
ATOM 645 N N . LYS A 1 83 ? 15.498 -6.738 -24.013 1.00 69.12 83 LYS A N 1
ATOM 646 C CA . LYS A 1 83 ? 16.840 -7.109 -23.521 1.00 69.12 83 LYS A CA 1
ATOM 647 C C . LYS A 1 83 ? 18.022 -6.547 -24.341 1.00 69.12 83 LYS A C 1
ATOM 649 O O . LYS A 1 83 ? 19.130 -6.460 -23.813 1.00 69.12 83 LYS A O 1
ATOM 654 N N . GLN A 1 84 ? 17.800 -6.185 -25.608 1.00 65.88 84 GLN A N 1
ATOM 655 C CA . GLN A 1 84 ? 18.819 -5.684 -26.538 1.00 65.88 84 GLN A CA 1
ATOM 656 C C . GLN A 1 84 ? 18.933 -4.152 -26.642 1.00 65.88 84 GLN A C 1
ATOM 658 O O . GLN A 1 84 ? 19.971 -3.684 -27.095 1.00 65.88 84 GLN A O 1
ATOM 663 N N . VAL A 1 85 ? 17.925 -3.372 -26.229 1.00 68.75 85 VAL A N 1
ATOM 664 C CA . VAL A 1 85 ? 17.912 -1.905 -26.453 1.00 68.75 85 VAL A CA 1
ATOM 665 C C . VAL A 1 85 ? 18.453 -1.129 -25.244 1.00 68.75 85 VAL A C 1
ATOM 667 O O . VAL A 1 85 ? 18.934 -0.007 -25.378 1.00 68.75 85 VAL A O 1
ATOM 670 N N . GLU A 1 86 ? 18.426 -1.721 -24.048 1.00 78.75 86 GLU A N 1
ATOM 671 C CA . GLU A 1 86 ? 18.762 -1.000 -22.818 1.00 78.75 86 GLU A CA 1
ATOM 672 C C . GLU A 1 86 ? 20.260 -1.044 -22.469 1.00 78.75 86 GLU A C 1
ATOM 674 O O . GLU A 1 86 ? 20.892 -2.106 -22.386 1.00 78.75 86 GLU A O 1
ATOM 679 N N . THR A 1 87 ? 20.825 0.127 -22.164 1.00 84.94 87 THR A N 1
ATOM 680 C CA . THR A 1 87 ? 22.178 0.244 -21.603 1.00 84.94 87 THR A CA 1
ATOM 681 C C . THR A 1 87 ? 22.255 -0.393 -20.209 1.00 84.94 87 THR A C 1
ATOM 683 O O . THR A 1 87 ? 21.245 -0.606 -19.533 1.00 84.94 87 THR A O 1
ATOM 686 N N . GLU A 1 88 ? 23.463 -0.735 -19.760 1.00 86.88 88 GLU A N 1
ATOM 687 C CA . GLU A 1 88 ? 23.680 -1.360 -18.447 1.00 86.88 88 GLU A CA 1
ATOM 688 C C . GLU A 1 88 ? 23.210 -0.462 -17.288 1.00 86.88 88 GLU A C 1
ATOM 690 O O . GLU A 1 88 ? 22.470 -0.913 -16.413 1.00 86.88 88 GLU A O 1
ATOM 695 N N . ASN A 1 89 ? 23.531 0.836 -17.348 1.00 88.50 89 ASN A N 1
ATOM 696 C CA . ASN A 1 89 ? 23.091 1.828 -16.359 1.00 88.50 89 ASN A CA 1
ATOM 697 C C . ASN A 1 89 ? 21.562 1.925 -16.275 1.00 88.50 89 ASN A C 1
ATOM 699 O O . ASN A 1 89 ? 20.999 2.044 -15.187 1.00 88.50 89 ASN A O 1
ATOM 703 N N . TYR A 1 90 ? 20.882 1.845 -17.421 1.00 89.25 90 TYR A N 1
ATOM 704 C CA . TYR A 1 90 ? 19.426 1.897 -17.467 1.00 89.25 90 TYR A CA 1
ATOM 705 C C . TYR A 1 90 ? 18.791 0.661 -16.822 1.00 89.25 90 TYR A C 1
ATOM 707 O O . TYR A 1 90 ? 17.882 0.786 -16.002 1.00 89.25 90 TYR A O 1
ATOM 715 N N . ARG A 1 91 ? 19.323 -0.534 -17.107 1.00 90.50 91 ARG A N 1
ATOM 716 C CA . ARG A 1 91 ? 18.868 -1.781 -16.474 1.00 90.50 91 ARG A CA 1
ATOM 717 C C . ARG A 1 91 ? 19.040 -1.756 -14.958 1.00 90.50 91 ARG A C 1
ATOM 719 O O . ARG A 1 91 ? 18.126 -2.161 -14.242 1.00 90.50 91 ARG A O 1
ATOM 726 N N . LEU A 1 92 ? 20.169 -1.242 -14.463 1.00 92.62 92 LEU A N 1
ATOM 727 C CA . LEU A 1 92 ? 20.397 -1.085 -13.024 1.00 92.62 92 LEU A CA 1
ATOM 728 C C . LEU A 1 92 ? 19.338 -0.179 -12.378 1.00 92.62 92 LEU A C 1
ATOM 730 O O . LEU A 1 92 ? 18.787 -0.536 -11.338 1.00 92.62 92 LEU A O 1
ATOM 734 N N . LEU A 1 93 ? 19.003 0.948 -13.015 1.00 92.94 93 LEU A N 1
ATOM 735 C CA . LEU A 1 93 ? 17.949 1.844 -12.536 1.00 92.94 93 LEU A CA 1
ATOM 736 C C . LEU A 1 93 ? 16.590 1.131 -12.453 1.00 92.94 93 LEU A C 1
ATOM 738 O O . LEU A 1 93 ? 15.895 1.258 -11.445 1.00 92.94 93 LEU A O 1
ATOM 742 N N . VAL A 1 94 ? 16.229 0.336 -13.468 1.00 93.75 94 VAL A N 1
ATOM 743 C CA . VAL A 1 94 ? 14.994 -0.467 -13.445 1.00 93.75 94 VAL A CA 1
ATOM 744 C C . VAL A 1 94 ? 15.000 -1.450 -12.269 1.00 93.75 94 VAL A C 1
ATOM 746 O O . VAL A 1 94 ? 14.000 -1.544 -11.556 1.00 93.75 94 VAL A O 1
ATOM 749 N N . TYR A 1 95 ? 16.109 -2.159 -12.024 1.00 95.38 95 TYR A N 1
ATOM 750 C CA . TYR A 1 95 ? 16.222 -3.069 -10.877 1.00 95.38 95 TYR A CA 1
ATOM 751 C C . TYR A 1 95 ? 16.047 -2.346 -9.541 1.00 95.38 95 TYR A C 1
ATOM 753 O O . TYR A 1 95 ? 15.304 -2.831 -8.687 1.00 95.38 95 TYR A O 1
ATOM 761 N N . ILE A 1 96 ? 16.665 -1.172 -9.374 1.00 96.12 96 ILE A N 1
ATOM 762 C CA . ILE A 1 96 ? 16.514 -0.349 -8.166 1.00 96.12 96 ILE A CA 1
ATOM 763 C C . ILE A 1 96 ? 15.043 0.029 -7.956 1.00 96.12 96 ILE A C 1
ATOM 765 O O . ILE A 1 96 ? 14.523 -0.146 -6.855 1.00 96.12 96 ILE A O 1
ATOM 769 N N . ILE A 1 97 ? 14.353 0.482 -9.006 1.00 95.62 97 ILE A N 1
ATOM 770 C CA . ILE A 1 97 ? 12.932 0.852 -8.934 1.00 95.62 97 ILE A CA 1
ATOM 771 C C . ILE A 1 97 ? 12.068 -0.357 -8.560 1.00 95.62 97 ILE A C 1
ATOM 773 O O . ILE A 1 97 ? 11.216 -0.243 -7.683 1.00 95.62 97 ILE A O 1
ATOM 777 N N . MET A 1 98 ? 12.302 -1.530 -9.157 1.00 96.81 98 MET A N 1
ATOM 778 C CA . MET A 1 98 ? 11.545 -2.744 -8.825 1.00 96.81 98 MET A CA 1
ATOM 779 C C . MET A 1 98 ? 11.748 -3.185 -7.371 1.00 96.81 98 MET A C 1
ATOM 781 O O . MET A 1 98 ? 10.777 -3.532 -6.692 1.00 96.81 98 MET A O 1
ATOM 785 N N . ILE A 1 99 ? 12.990 -3.153 -6.876 1.00 97.19 99 ILE A N 1
ATOM 786 C CA . ILE A 1 99 ? 13.297 -3.455 -5.471 1.00 97.19 99 ILE A CA 1
ATOM 787 C C . ILE A 1 99 ? 12.565 -2.465 -4.567 1.00 97.19 99 ILE A C 1
ATOM 789 O O . ILE A 1 99 ? 11.874 -2.880 -3.639 1.00 97.19 99 ILE A O 1
ATOM 793 N N . TRP A 1 100 ? 12.657 -1.171 -4.872 1.00 96.06 100 TRP A N 1
ATOM 794 C CA . TRP A 1 100 ? 12.004 -0.118 -4.103 1.00 96.06 100 TRP A CA 1
ATOM 795 C C . TRP A 1 100 ? 10.478 -0.293 -4.059 1.00 96.06 100 TRP A C 1
ATOM 797 O O . TRP A 1 100 ? 9.890 -0.315 -2.981 1.00 96.06 100 TRP A O 1
ATOM 807 N N . MET A 1 101 ? 9.828 -0.529 -5.204 1.00 97.00 101 MET A N 1
ATOM 808 C CA . MET A 1 101 ? 8.386 -0.807 -5.271 1.00 97.00 101 MET A CA 1
ATOM 809 C C . MET A 1 101 ? 7.989 -2.049 -4.463 1.00 97.00 101 MET A C 1
ATOM 811 O O . MET A 1 101 ? 6.945 -2.047 -3.814 1.00 97.00 101 MET A O 1
ATOM 815 N N . THR A 1 102 ? 8.817 -3.097 -4.472 1.00 96.88 102 THR A N 1
ATOM 816 C CA . THR A 1 102 ? 8.575 -4.328 -3.699 1.00 96.88 102 THR A CA 1
ATOM 817 C C . THR A 1 102 ? 8.673 -4.072 -2.196 1.00 96.88 102 THR A C 1
ATOM 819 O O . THR A 1 102 ? 7.816 -4.522 -1.432 1.00 96.88 102 THR A O 1
ATOM 822 N N . VAL A 1 103 ? 9.691 -3.320 -1.768 1.00 94.75 103 VAL A N 1
ATOM 823 C CA . VAL A 1 103 ? 9.876 -2.917 -0.368 1.00 94.75 103 VAL A CA 1
ATOM 824 C C . VAL A 1 103 ? 8.679 -2.098 0.109 1.00 94.75 103 VAL A C 1
ATOM 826 O O . VAL A 1 103 ? 8.116 -2.399 1.160 1.00 94.75 103 VAL A O 1
ATOM 829 N N . GLU A 1 104 ? 8.220 -1.133 -0.687 1.00 94.25 104 GLU A N 1
ATOM 830 C CA . GLU A 1 104 ? 7.055 -0.318 -0.337 1.00 94.25 104 GLU A CA 1
ATOM 831 C C . GLU A 1 104 ? 5.754 -1.129 -0.317 1.00 94.25 104 GLU A C 1
ATOM 833 O O . GLU A 1 104 ? 4.964 -1.006 0.623 1.00 94.25 104 GLU A O 1
ATOM 838 N N . ALA A 1 105 ? 5.551 -2.040 -1.273 1.00 95.06 105 ALA A N 1
ATOM 839 C CA . ALA A 1 105 ? 4.402 -2.943 -1.269 1.00 95.06 105 ALA A CA 1
ATOM 840 C C . ALA A 1 105 ? 4.344 -3.786 0.017 1.00 95.06 105 ALA A C 1
ATOM 842 O O . ALA A 1 105 ? 3.268 -3.945 0.607 1.00 95.06 105 ALA A O 1
ATOM 843 N N . PHE A 1 106 ? 5.497 -4.286 0.475 1.00 93.81 106 PHE A N 1
ATOM 844 C CA . PHE A 1 106 ? 5.612 -5.041 1.720 1.00 93.81 106 PHE A CA 1
ATOM 845 C C . PHE A 1 106 ? 5.392 -4.159 2.953 1.00 93.81 106 PHE A C 1
ATOM 847 O O . PHE A 1 106 ? 4.629 -4.542 3.845 1.00 93.81 106 PHE A O 1
ATOM 854 N N . ASN A 1 107 ? 6.007 -2.972 2.984 1.00 90.50 107 ASN A N 1
ATOM 855 C CA . ASN A 1 107 ? 5.895 -2.018 4.086 1.00 90.50 107 ASN A CA 1
ATOM 856 C C . ASN A 1 107 ? 4.448 -1.607 4.330 1.00 90.50 107 ASN A C 1
ATOM 858 O O . ASN A 1 107 ? 4.037 -1.501 5.483 1.00 90.50 107 ASN A O 1
ATOM 862 N N . VAL A 1 108 ? 3.660 -1.402 3.272 1.00 91.00 108 VAL A N 1
ATOM 863 C CA . VAL A 1 108 ? 2.244 -1.024 3.363 1.00 91.00 108 VAL A CA 1
ATOM 864 C C . VAL A 1 108 ? 1.400 -2.127 4.011 1.00 91.00 108 VAL A C 1
ATOM 866 O O . VAL A 1 108 ? 0.600 -1.834 4.905 1.00 91.00 108 VAL A O 1
ATOM 869 N N . VAL A 1 109 ? 1.611 -3.390 3.621 1.00 91.81 109 VAL A N 1
ATOM 870 C CA . VAL A 1 109 ? 0.823 -4.543 4.102 1.00 91.81 109 VAL A CA 1
ATOM 871 C C . VAL A 1 109 ? 1.276 -5.036 5.474 1.00 91.81 109 VAL A C 1
ATOM 873 O O . VAL A 1 109 ? 0.455 -5.544 6.235 1.00 91.81 109 VAL A O 1
ATOM 876 N N . ASN A 1 110 ? 2.550 -4.849 5.825 1.00 89.94 110 ASN A N 1
ATOM 877 C CA . ASN A 1 110 ? 3.131 -5.355 7.069 1.00 89.94 110 ASN A CA 1
ATOM 878 C C . ASN A 1 110 ? 3.683 -4.239 7.977 1.00 89.94 110 ASN A C 1
ATOM 880 O O . ASN A 1 110 ? 4.853 -4.293 8.367 1.00 89.94 110 ASN A O 1
ATOM 884 N N . PRO A 1 111 ? 2.848 -3.266 8.403 1.00 86.19 111 PRO A N 1
ATOM 885 C CA . PRO A 1 111 ? 3.290 -2.149 9.238 1.00 86.19 111 PRO A CA 1
ATOM 886 C C . PRO A 1 111 ? 4.001 -2.595 10.519 1.00 86.19 111 PRO A C 1
ATOM 888 O O . PRO A 1 111 ? 4.971 -1.973 10.938 1.00 86.19 111 PRO A O 1
ATOM 891 N N . LYS A 1 112 ? 3.539 -3.696 11.130 1.00 84.44 112 LYS A N 1
ATOM 892 C CA . LYS A 1 112 ? 4.109 -4.242 12.371 1.00 84.44 112 LYS A CA 1
ATOM 893 C C . LYS A 1 112 ? 5.561 -4.687 12.193 1.00 84.44 112 LYS A C 1
ATOM 895 O O . LYS A 1 112 ? 6.361 -4.538 13.111 1.00 84.44 112 LYS A O 1
ATOM 900 N N . ILE A 1 113 ? 5.904 -5.234 11.026 1.00 85.50 113 ILE A N 1
ATOM 901 C CA . ILE A 1 113 ? 7.269 -5.681 10.728 1.00 85.50 113 ILE A CA 1
ATOM 902 C C . ILE A 1 113 ? 8.159 -4.464 10.489 1.00 85.50 113 ILE A C 1
ATOM 904 O O . ILE A 1 113 ? 9.205 -4.351 11.121 1.00 85.50 113 ILE A O 1
ATOM 908 N N . THR A 1 114 ? 7.710 -3.520 9.658 1.00 82.56 114 THR A N 1
ATOM 909 C CA . THR A 1 114 ? 8.423 -2.257 9.413 1.00 82.56 114 THR A CA 1
ATOM 910 C C . THR A 1 114 ? 8.677 -1.504 10.716 1.00 82.56 114 THR A C 1
ATOM 912 O O . THR A 1 114 ? 9.782 -1.024 10.948 1.00 82.56 114 THR A O 1
ATOM 915 N N . TRP A 1 115 ? 7.688 -1.467 11.610 1.00 80.94 115 TRP A N 1
ATOM 916 C CA . TRP A 1 115 ? 7.825 -0.850 12.922 1.00 80.94 115 TRP A CA 1
ATOM 917 C C . TRP A 1 115 ? 8.829 -1.573 13.815 1.00 80.94 115 TRP A C 1
ATOM 919 O O . TRP A 1 115 ? 9.669 -0.918 14.417 1.00 80.94 115 TRP A O 1
ATOM 929 N N . LYS A 1 116 ? 8.820 -2.911 13.863 1.00 82.69 116 LYS A N 1
ATOM 930 C CA . LYS A 1 116 ? 9.843 -3.671 14.600 1.00 82.69 116 LYS A CA 1
ATOM 931 C C . LYS A 1 116 ? 11.252 -3.387 14.078 1.00 82.69 116 LYS A C 1
ATOM 933 O O . LYS A 1 116 ? 12.158 -3.190 14.878 1.00 82.69 116 LYS A O 1
ATOM 938 N N . ILE A 1 117 ? 11.433 -3.324 12.758 1.00 81.12 117 ILE A N 1
ATOM 939 C CA . ILE A 1 117 ? 12.720 -2.965 12.137 1.00 81.12 117 ILE A CA 1
ATOM 940 C C . ILE A 1 117 ? 13.115 -1.535 12.519 1.00 81.12 117 ILE A C 1
ATOM 942 O O . ILE A 1 117 ? 14.265 -1.281 12.872 1.00 81.12 117 ILE A O 1
ATOM 946 N N . TYR A 1 118 ? 12.157 -0.606 12.494 1.00 76.19 118 TYR A N 1
ATOM 947 C CA . TYR A 1 118 ? 12.375 0.765 12.936 1.00 76.19 118 TYR A CA 1
ATOM 948 C C . TYR A 1 118 ? 12.809 0.788 14.407 1.00 76.19 118 TYR A C 1
ATOM 950 O O . TYR A 1 118 ? 13.867 1.320 14.710 1.00 76.19 118 TYR A O 1
ATOM 958 N N . GLN A 1 119 ? 12.089 0.115 15.306 1.00 75.62 119 GLN A N 1
ATOM 959 C CA . GLN A 1 119 ? 12.434 0.008 16.726 1.00 75.62 119 GLN A CA 1
ATOM 960 C C . GLN A 1 119 ? 13.820 -0.603 16.967 1.00 75.62 119 GLN A C 1
ATOM 962 O O . GLN A 1 119 ? 14.539 -0.105 17.825 1.00 75.62 119 GLN A O 1
ATOM 967 N N . MET A 1 120 ? 14.245 -1.611 16.195 1.00 78.19 120 MET A N 1
ATOM 968 C CA . MET A 1 120 ? 15.613 -2.154 16.285 1.00 78.19 120 MET A CA 1
ATOM 969 C C . MET A 1 120 ? 16.687 -1.096 15.991 1.00 78.19 120 MET A C 1
ATOM 971 O O . MET A 1 120 ? 17.792 -1.172 16.517 1.00 78.19 120 MET A O 1
ATOM 975 N N . ARG A 1 121 ? 16.377 -0.082 15.175 1.00 69.56 121 ARG A N 1
ATOM 976 C CA . ARG A 1 121 ? 17.284 1.045 14.922 1.00 6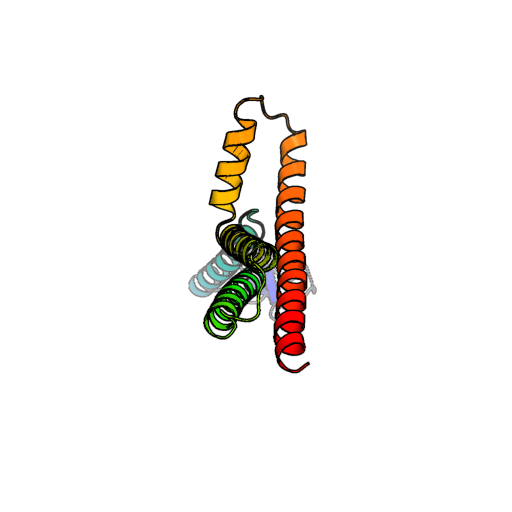9.56 121 ARG A CA 1
ATOM 977 C C . ARG A 1 121 ? 17.376 2.000 16.117 1.00 69.56 121 ARG A C 1
ATOM 979 O O . ARG A 1 121 ? 18.420 2.620 16.310 1.00 69.56 121 ARG A O 1
ATOM 986 N N . PHE A 1 122 ? 16.307 2.118 16.906 1.00 65.94 122 PHE A N 1
ATOM 987 C CA . PHE A 1 122 ? 16.223 3.017 18.065 1.00 65.94 122 PHE A CA 1
ATOM 988 C C . PHE A 1 122 ? 16.455 2.323 19.407 1.00 65.94 122 PHE A C 1
ATOM 990 O O . PHE A 1 122 ? 16.639 3.018 20.396 1.00 65.94 122 PHE A O 1
ATOM 997 N N . SER A 1 123 ? 16.563 0.991 19.461 1.00 63.16 123 SER A N 1
ATOM 998 C CA . SER A 1 123 ? 16.831 0.233 20.696 1.00 63.16 123 SER A CA 1
ATOM 999 C C . SER A 1 123 ? 18.172 0.571 21.367 1.00 63.16 123 SER A C 1
ATOM 1001 O O . SER A 1 123 ? 18.468 0.065 22.443 1.00 63.16 123 SER A O 1
ATOM 1003 N N . LEU A 1 124 ? 18.986 1.424 20.740 1.00 59.16 124 LEU A N 1
ATOM 1004 C CA . LEU A 1 124 ? 20.213 1.993 21.292 1.00 59.16 124 LEU A CA 1
ATOM 1005 C C . LEU A 1 124 ? 19.997 3.331 22.030 1.00 59.16 124 LEU A C 1
ATOM 1007 O O . LEU A 1 124 ? 20.968 3.896 22.529 1.00 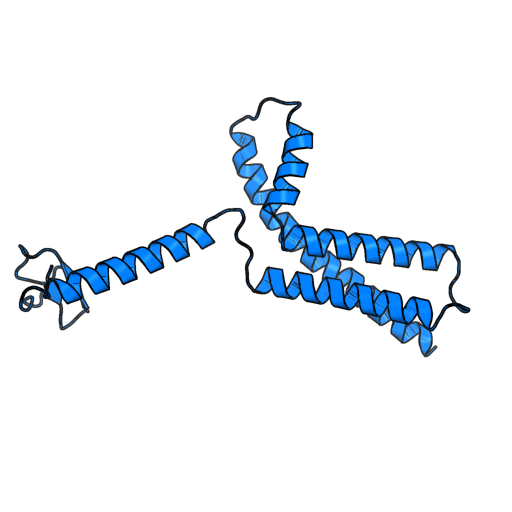59.16 124 LEU A O 1
ATOM 1011 N N . LYS A 1 125 ? 18.767 3.864 22.102 1.00 57.66 125 LYS A N 1
ATOM 1012 C CA . LYS A 1 125 ? 18.443 5.109 22.818 1.00 57.66 125 LYS A CA 1
ATOM 1013 C C . LYS A 1 125 ? 17.181 4.950 23.683 1.00 57.66 125 LYS A C 1
ATOM 1015 O O . LYS A 1 125 ? 16.220 4.334 23.232 1.00 57.66 125 LYS A O 1
ATOM 1020 N N . PRO A 1 126 ? 17.165 5.478 24.921 1.00 55.06 126 PRO A N 1
ATOM 1021 C CA . PRO A 1 126 ? 15.978 5.443 25.769 1.00 55.06 126 PRO A CA 1
ATOM 1022 C C . PRO A 1 126 ? 14.864 6.326 25.182 1.00 55.06 126 PRO A C 1
ATOM 1024 O O . PRO A 1 126 ? 15.067 7.514 24.952 1.00 55.06 126 PRO A O 1
ATOM 1027 N N . THR A 1 127 ? 13.696 5.724 24.950 1.00 56.34 127 THR A N 1
ATOM 1028 C CA . THR A 1 127 ? 12.479 6.347 24.397 1.00 56.34 127 THR A CA 1
ATOM 1029 C C . THR A 1 127 ? 11.903 7.410 25.339 1.00 56.34 127 THR A C 1
ATOM 1031 O O . THR A 1 127 ? 11.393 7.080 26.411 1.00 56.34 127 THR A O 1
ATOM 1034 N N . GLU A 1 128 ? 11.928 8.679 24.926 1.00 57.94 128 GLU A N 1
ATOM 1035 C CA . GLU A 1 128 ? 11.191 9.779 25.566 1.00 57.94 128 GLU A CA 1
ATOM 1036 C C . GLU A 1 128 ? 9.737 9.873 25.040 1.00 57.94 128 GLU A C 1
ATOM 1038 O O . GLU A 1 128 ? 9.462 9.499 23.901 1.00 57.94 128 GLU A O 1
ATOM 1043 N N . PRO A 1 129 ? 8.777 10.439 25.800 1.00 54.47 129 PRO A N 1
ATOM 1044 C CA . PRO A 1 129 ? 7.368 10.568 25.386 1.00 54.47 129 PRO A CA 1
ATOM 1045 C C . PRO A 1 129 ? 7.134 11.374 24.091 1.00 54.47 129 PRO A C 1
ATOM 1047 O O . PRO A 1 129 ? 6.098 11.206 23.448 1.00 54.47 129 PRO A O 1
ATOM 1050 N N . LYS A 1 130 ? 8.098 12.196 23.647 1.00 56.53 130 LYS A N 1
ATOM 1051 C CA . LYS A 1 130 ? 8.068 12.842 22.318 1.00 56.53 130 LYS A CA 1
ATOM 1052 C C . LYS A 1 130 ? 8.129 11.842 21.156 1.00 56.53 130 LYS A C 1
ATOM 1054 O O . LYS A 1 130 ? 7.707 12.172 20.049 1.00 56.53 130 LYS A O 1
ATOM 1059 N N . GLU A 1 131 ? 8.612 10.625 21.390 1.00 58.56 131 GLU A N 1
ATOM 1060 C CA . GLU A 1 131 ? 8.759 9.604 20.352 1.00 58.56 131 GLU A CA 1
ATOM 1061 C C . GLU A 1 131 ? 7.426 8.945 19.961 1.00 58.56 131 GLU A C 1
ATOM 1063 O O . GLU A 1 131 ? 7.300 8.443 18.843 1.00 58.56 131 GLU A O 1
ATOM 1068 N N . LEU A 1 132 ? 6.392 9.026 20.812 1.00 58.00 132 LEU A N 1
ATOM 1069 C CA . LEU A 1 132 ? 5.060 8.499 20.491 1.00 58.00 132 LEU A CA 1
ATOM 1070 C C . LEU A 1 132 ? 4.388 9.297 19.357 1.00 58.00 132 LEU A C 1
ATOM 1072 O O . LEU A 1 132 ? 3.789 8.718 18.456 1.00 58.00 132 LEU A O 1
ATOM 1076 N N . HIS A 1 133 ? 4.555 10.624 19.349 1.00 60.16 133 HIS A N 1
ATOM 1077 C CA . HIS A 1 133 ? 4.003 11.494 18.304 1.00 60.16 133 HIS A CA 1
ATOM 1078 C C . HIS A 1 133 ? 4.755 11.339 16.969 1.00 60.16 133 HIS A C 1
ATOM 1080 O O . HIS A 1 133 ? 4.168 11.444 15.891 1.00 60.16 133 HIS A O 1
ATOM 1086 N N . ALA A 1 134 ? 6.054 11.023 17.031 1.00 63.00 134 ALA A N 1
ATOM 1087 C CA . ALA A 1 134 ? 6.860 10.713 15.854 1.00 63.00 134 ALA A CA 1
ATOM 1088 C C . ALA A 1 134 ? 6.414 9.408 15.167 1.00 63.00 134 ALA A C 1
ATOM 1090 O O . ALA A 1 134 ? 6.502 9.305 13.942 1.00 63.00 134 ALA A O 1
ATOM 1091 N N . ALA A 1 135 ? 5.891 8.437 15.925 1.00 64.25 135 ALA A N 1
ATOM 1092 C CA . ALA A 1 135 ? 5.355 7.191 15.378 1.00 64.25 135 ALA A CA 1
ATOM 1093 C C . ALA A 1 135 ? 4.115 7.427 14.496 1.00 64.25 135 ALA A C 1
ATOM 1095 O O . ALA A 1 135 ? 4.003 6.850 13.413 1.00 64.25 135 ALA A O 1
ATOM 1096 N N . GLU A 1 136 ? 3.221 8.323 14.920 1.00 66.25 136 GLU A N 1
ATOM 1097 C CA . GLU A 1 136 ? 2.026 8.705 14.159 1.00 66.25 136 GLU A CA 1
ATOM 1098 C C . GLU A 1 136 ? 2.400 9.376 12.827 1.00 66.25 136 GLU A C 1
ATOM 1100 O O . GLU A 1 136 ? 1.926 8.978 11.758 1.00 66.25 136 GLU A O 1
ATOM 1105 N N . ILE A 1 137 ? 3.342 10.325 12.867 1.00 73.12 137 ILE A N 1
ATOM 1106 C CA . ILE A 1 137 ? 3.859 11.000 11.669 1.00 73.12 137 ILE A CA 1
ATOM 1107 C C . ILE A 1 137 ? 4.531 9.993 10.728 1.00 73.12 137 ILE A C 1
ATOM 1109 O O . ILE A 1 137 ? 4.280 10.022 9.523 1.00 73.12 137 ILE A O 1
ATOM 1113 N N . ALA A 1 138 ? 5.343 9.071 11.254 1.00 71.62 138 ALA A N 1
ATOM 1114 C CA . ALA A 1 138 ? 6.023 8.054 10.453 1.00 71.62 138 ALA A CA 1
ATOM 1115 C C . ALA A 1 138 ? 5.036 7.127 9.716 1.00 71.62 138 ALA A C 1
ATOM 1117 O O . ALA A 1 138 ? 5.272 6.754 8.564 1.00 71.62 138 ALA A O 1
ATOM 1118 N N . LEU A 1 139 ? 3.902 6.791 10.338 1.00 68.88 139 LEU A N 1
ATOM 1119 C CA . LEU A 1 139 ? 2.859 5.951 9.740 1.00 68.88 139 LEU A CA 1
ATOM 1120 C C . LEU A 1 139 ? 2.070 6.664 8.635 1.00 68.88 139 LEU A C 1
ATOM 1122 O O . LEU A 1 139 ? 1.798 6.056 7.593 1.00 68.88 139 LEU A O 1
ATOM 1126 N N . HIS A 1 140 ? 1.736 7.943 8.821 1.00 75.81 140 HIS A N 1
ATOM 1127 C CA . HIS A 1 140 ? 1.131 8.756 7.761 1.00 75.81 140 HIS A CA 1
ATOM 1128 C C . HIS A 1 140 ? 2.101 8.984 6.600 1.00 75.81 140 HIS A C 1
ATOM 1130 O O . HIS A 1 140 ? 1.725 8.832 5.434 1.00 75.81 140 HIS A O 1
ATOM 1136 N N . LEU A 1 141 ? 3.366 9.261 6.918 1.00 83.31 141 LEU A N 1
ATOM 1137 C CA . LEU A 1 141 ? 4.427 9.432 5.936 1.00 83.31 141 LEU A CA 1
ATOM 1138 C C . LEU A 1 141 ? 4.631 8.161 5.104 1.00 83.31 141 LEU A C 1
ATOM 1140 O O . LEU A 1 141 ? 4.758 8.259 3.888 1.00 83.31 141 LEU A O 1
ATOM 1144 N N . ARG A 1 142 ? 4.560 6.970 5.716 1.00 84.25 142 ARG A N 1
ATOM 1145 C CA . ARG A 1 142 ? 4.624 5.678 5.007 1.00 84.25 142 ARG A CA 1
ATOM 1146 C C . ARG A 1 142 ? 3.580 5.574 3.895 1.00 84.25 142 ARG A C 1
ATOM 1148 O O . ARG A 1 142 ? 3.917 5.197 2.777 1.00 84.25 142 ARG A O 1
ATOM 1155 N N . ARG A 1 143 ? 2.314 5.909 4.179 1.00 86.31 143 ARG A N 1
ATOM 1156 C CA . ARG A 1 143 ? 1.259 5.885 3.149 1.00 86.31 143 ARG A CA 1
ATOM 1157 C C . ARG A 1 143 ? 1.584 6.863 2.021 1.00 86.31 143 ARG A C 1
ATOM 1159 O O . ARG A 1 143 ? 1.481 6.497 0.855 1.00 86.31 143 ARG A O 1
ATOM 1166 N N . GLY A 1 144 ? 2.032 8.071 2.367 1.00 89.50 144 GLY A N 1
ATOM 1167 C CA . GLY A 1 144 ? 2.481 9.067 1.393 1.00 89.50 144 GLY A CA 1
ATOM 1168 C C . GLY A 1 144 ? 3.613 8.555 0.497 1.00 89.50 144 GLY A C 1
ATOM 1169 O O . GLY A 1 144 ? 3.512 8.655 -0.724 1.00 89.50 144 GLY A O 1
ATOM 1170 N N . ILE A 1 145 ? 4.644 7.938 1.082 1.00 92.00 145 ILE A N 1
ATOM 1171 C CA . ILE A 1 145 ? 5.784 7.360 0.352 1.00 92.00 145 ILE A CA 1
ATOM 1172 C C . ILE A 1 145 ? 5.319 6.272 -0.619 1.00 92.00 145 ILE A C 1
ATOM 1174 O O . ILE A 1 145 ? 5.762 6.261 -1.769 1.00 92.00 145 ILE A O 1
ATOM 1178 N N . ALA A 1 146 ? 4.397 5.399 -0.209 1.00 92.88 146 ALA A N 1
ATOM 1179 C CA . ALA A 1 146 ? 3.867 4.358 -1.084 1.00 92.88 146 ALA A CA 1
ATOM 1180 C C . ALA A 1 146 ? 3.101 4.935 -2.286 1.00 92.88 146 ALA A C 1
ATOM 1182 O O . ALA A 1 146 ? 3.293 4.471 -3.410 1.00 92.88 146 ALA A O 1
ATOM 1183 N N . PHE A 1 147 ? 2.283 5.977 -2.085 1.00 9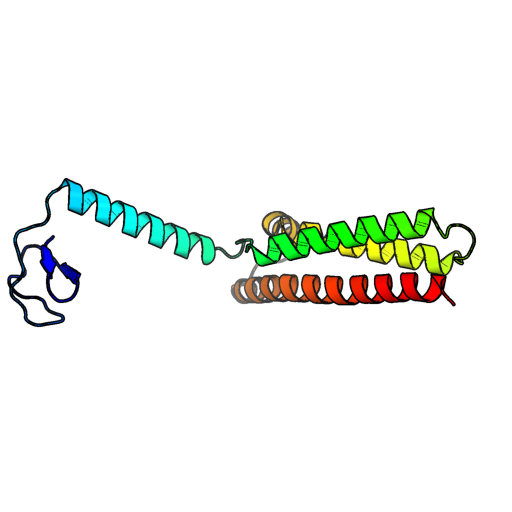4.38 147 PHE A N 1
ATOM 1184 C CA . PHE A 1 147 ? 1.606 6.666 -3.190 1.00 94.38 147 PHE A CA 1
ATOM 1185 C C . PHE A 1 147 ? 2.597 7.350 -4.131 1.00 94.38 147 PHE A C 1
ATOM 1187 O O . PHE A 1 147 ? 2.505 7.171 -5.343 1.00 94.38 147 PHE A O 1
ATOM 1194 N N . VAL A 1 148 ? 3.572 8.088 -3.594 1.00 96.00 148 VAL A N 1
ATOM 1195 C CA . VAL A 1 148 ? 4.628 8.728 -4.398 1.00 96.00 148 VAL A CA 1
ATOM 1196 C C . VAL A 1 148 ? 5.391 7.682 -5.208 1.00 96.00 148 VAL A C 1
ATOM 1198 O O . VAL A 1 148 ? 5.608 7.866 -6.403 1.00 96.00 148 VAL A O 1
ATOM 1201 N N . THR A 1 149 ? 5.726 6.552 -4.587 1.00 95.56 149 THR A N 1
ATOM 1202 C CA . THR A 1 149 ? 6.400 5.427 -5.243 1.00 95.56 149 THR A CA 1
ATOM 1203 C C . THR A 1 149 ? 5.545 4.830 -6.357 1.00 95.56 149 THR A C 1
ATOM 1205 O O . THR A 1 149 ? 6.057 4.568 -7.444 1.00 95.56 149 THR A O 1
ATOM 1208 N N . LEU A 1 150 ? 4.240 4.661 -6.128 1.00 96.38 150 LEU A N 1
ATOM 1209 C CA . LEU A 1 150 ? 3.307 4.167 -7.137 1.00 96.38 150 LEU A CA 1
ATOM 1210 C C . LEU A 1 150 ? 3.244 5.105 -8.349 1.00 96.38 150 LEU A C 1
ATOM 1212 O O . LEU A 1 150 ? 3.348 4.638 -9.482 1.00 96.38 150 LEU A O 1
ATOM 1216 N N . PHE A 1 151 ? 3.116 6.415 -8.129 1.00 96.81 151 PHE A N 1
ATOM 1217 C CA . PHE A 1 151 ? 3.062 7.392 -9.220 1.00 96.81 151 PHE A CA 1
ATOM 1218 C C . PHE A 1 151 ? 4.394 7.520 -9.960 1.00 96.81 151 PHE A C 1
ATOM 1220 O O . PHE A 1 151 ? 4.398 7.563 -11.190 1.00 96.81 151 PHE A O 1
ATOM 1227 N N . ALA A 1 152 ? 5.521 7.546 -9.245 1.00 96.44 152 ALA A N 1
ATOM 1228 C CA . ALA A 1 152 ? 6.846 7.635 -9.851 1.00 96.44 152 ALA A CA 1
ATOM 1229 C C . ALA A 1 152 ? 7.179 6.370 -10.661 1.00 96.44 152 ALA A C 1
ATOM 1231 O O . ALA A 1 152 ? 7.552 6.470 -11.829 1.00 96.44 152 ALA A O 1
ATOM 1232 N N . GLY A 1 153 ? 6.972 5.185 -10.075 1.00 95.19 153 GLY A N 1
ATOM 1233 C CA . GLY A 1 153 ? 7.180 3.899 -10.745 1.00 95.19 153 GLY A CA 1
ATOM 1234 C C . GLY A 1 153 ? 6.237 3.709 -11.934 1.00 95.19 153 GLY A C 1
ATOM 1235 O O . GLY A 1 153 ? 6.678 3.353 -13.022 1.00 95.19 153 GLY A O 1
ATOM 1236 N N . GLY A 1 154 ? 4.953 4.044 -11.774 1.00 95.06 154 GLY A N 1
ATOM 1237 C CA . GLY A 1 154 ? 3.973 4.006 -12.862 1.00 95.06 154 GLY A CA 1
ATOM 1238 C C . GLY A 1 154 ? 4.304 4.969 -14.005 1.00 95.06 154 GLY A C 1
ATOM 1239 O O . GLY A 1 154 ? 4.249 4.579 -15.168 1.00 95.06 154 GLY A O 1
ATOM 1240 N N . SER A 1 155 ? 4.726 6.200 -13.702 1.00 96.00 155 SER A N 1
ATOM 1241 C CA . SER A 1 155 ? 5.156 7.162 -14.729 1.00 96.00 155 SER A CA 1
ATOM 1242 C C . SER A 1 155 ? 6.400 6.673 -15.471 1.00 96.00 155 SER A C 1
ATOM 1244 O O . SER A 1 155 ? 6.471 6.771 -16.696 1.00 96.00 155 SER A O 1
ATOM 1246 N N . PHE A 1 156 ? 7.360 6.084 -14.753 1.00 95.19 156 PHE A N 1
ATOM 1247 C CA . PHE A 1 156 ? 8.546 5.484 -15.359 1.00 95.19 156 PHE A CA 1
ATOM 1248 C C . PHE A 1 156 ? 8.202 4.271 -16.239 1.00 95.19 156 PHE A C 1
ATOM 1250 O O . PHE A 1 156 ? 8.782 4.097 -17.309 1.00 95.19 156 PHE A O 1
ATOM 1257 N N . LEU A 1 157 ? 7.219 3.457 -15.839 1.00 94.38 157 LEU A N 1
ATOM 1258 C CA . LEU A 1 157 ? 6.688 2.363 -16.655 1.00 94.38 157 LEU A CA 1
ATOM 1259 C C . LEU A 1 157 ? 6.076 2.881 -17.962 1.00 94.38 157 LEU A C 1
ATOM 1261 O O . LEU A 1 157 ? 6.400 2.363 -19.027 1.00 94.38 157 LEU A O 1
ATOM 1265 N N . ILE A 1 158 ? 5.235 3.916 -17.894 1.00 94.75 158 ILE A N 1
ATOM 1266 C CA . ILE A 1 158 ? 4.632 4.544 -19.081 1.00 94.75 158 ILE A CA 1
ATOM 1267 C C . ILE A 1 158 ? 5.728 5.081 -20.004 1.00 94.75 158 ILE A C 1
ATOM 1269 O O . ILE A 1 158 ? 5.702 4.810 -21.201 1.00 94.75 158 ILE A O 1
ATOM 1273 N N . PHE A 1 159 ? 6.723 5.781 -19.452 1.00 92.75 159 PHE A N 1
ATOM 1274 C CA . PHE A 1 159 ? 7.868 6.273 -20.216 1.00 92.75 159 PHE A CA 1
ATOM 1275 C C . PHE A 1 159 ? 8.606 5.138 -20.946 1.00 92.75 159 PHE A C 1
ATOM 1277 O O . PHE A 1 159 ? 8.888 5.264 -22.135 1.00 92.75 159 PHE A O 1
ATOM 1284 N N . ARG A 1 160 ? 8.850 4.004 -20.273 1.00 89.81 160 ARG A N 1
ATOM 1285 C CA . ARG A 1 160 ? 9.460 2.809 -20.887 1.00 89.81 160 ARG A CA 1
ATOM 1286 C C . ARG A 1 160 ? 8.643 2.258 -22.043 1.00 89.81 160 ARG A C 1
ATOM 1288 O O . ARG A 1 160 ? 9.205 1.912 -23.076 1.00 89.81 160 ARG A O 1
ATOM 1295 N N . VAL A 1 161 ? 7.327 2.174 -21.866 1.00 91.31 161 VAL A N 1
ATOM 1296 C CA . VAL A 1 161 ? 6.422 1.702 -22.917 1.00 91.31 161 VAL A CA 1
ATOM 1297 C C . VAL A 1 161 ? 6.427 2.663 -24.102 1.00 91.31 161 VAL A C 1
ATOM 1299 O O . VAL A 1 161 ? 6.507 2.207 -25.231 1.00 91.31 161 VAL A O 1
ATOM 1302 N N . LEU A 1 162 ? 6.396 3.978 -23.879 1.00 90.44 162 LEU A N 1
ATOM 1303 C CA . LEU A 1 162 ? 6.432 4.963 -24.966 1.00 90.44 162 LEU A CA 1
ATOM 1304 C C . LEU A 1 162 ? 7.754 4.932 -25.738 1.00 90.44 162 LEU A C 1
ATOM 1306 O O . LEU A 1 162 ? 7.739 4.990 -26.963 1.00 90.44 162 LEU A O 1
ATOM 1310 N N . HIS A 1 163 ? 8.879 4.773 -25.038 1.00 85.25 163 HIS A N 1
ATOM 1311 C CA . HIS A 1 163 ? 10.198 4.651 -25.662 1.00 85.25 163 HIS A CA 1
ATOM 1312 C C . HIS A 1 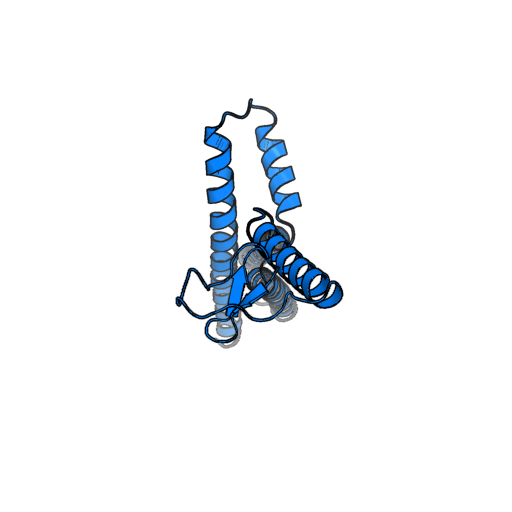163 ? 10.332 3.385 -26.530 1.00 85.25 163 HIS A C 1
ATOM 1314 O O . HIS A 1 163 ? 11.238 3.299 -27.346 1.00 85.25 163 HIS A O 1
ATOM 1320 N N . LEU A 1 164 ? 9.453 2.387 -26.392 1.00 81.75 164 LEU A N 1
ATOM 1321 C CA . LEU A 1 164 ? 9.458 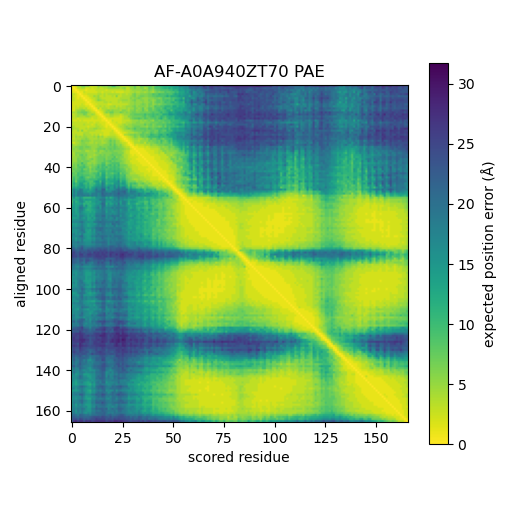1.241 -27.307 1.00 81.75 164 LEU A CA 1
ATOM 1322 C C . LEU A 1 164 ? 8.908 1.551 -28.699 1.00 81.75 164 LEU A C 1
ATOM 1324 O O . LEU A 1 164 ? 9.198 0.811 -29.635 1.00 81.75 164 LEU A O 1
ATOM 1328 N N . PHE A 1 165 ? 8.076 2.583 -28.821 1.00 76.44 165 PHE A N 1
ATOM 1329 C CA . PHE A 1 165 ? 7.395 2.928 -30.069 1.00 76.44 165 PHE A CA 1
ATOM 1330 C C . PHE A 1 165 ? 8.074 4.073 -30.833 1.00 76.44 165 PHE A C 1
ATOM 1332 O O . PHE A 1 165 ? 7.599 4.430 -31.911 1.00 76.44 165 PHE A O 1
ATOM 1339 N N . ILE A 1 166 ? 9.142 4.649 -30.274 1.00 72.69 166 ILE A N 1
ATOM 1340 C CA . ILE A 1 166 ? 9.954 5.718 -30.871 1.00 72.69 166 ILE A CA 1
ATOM 1341 C C . ILE A 1 166 ? 11.307 5.124 -31.250 1.00 72.69 166 ILE A C 1
ATOM 1343 O O . ILE A 1 166 ? 11.714 5.318 -32.416 1.00 72.69 166 ILE A O 1
#